Protein AF-A0A0B6YKN4-F1 (afdb_monomer_lite)

Foldseek 3Di:
DVVVVVVVVVVVVVLVVLQVPFDDPPDDPPDDDDSVRSVVRSVVVVVVVCVVCVVVVHDDDDPDDPDDPPDDD

Structure (mmCIF, N/CA/C/O backbone):
data_AF-A0A0B6YKN4-F1
#
_entry.id   AF-A0A0B6YKN4-F1
#
loop_
_atom_site.group_PDB
_atom_site.id
_atom_site.type_symbol
_atom_site.label_atom_id
_atom_site.label_alt_id
_atom_site.label_comp_id
_atom_site.la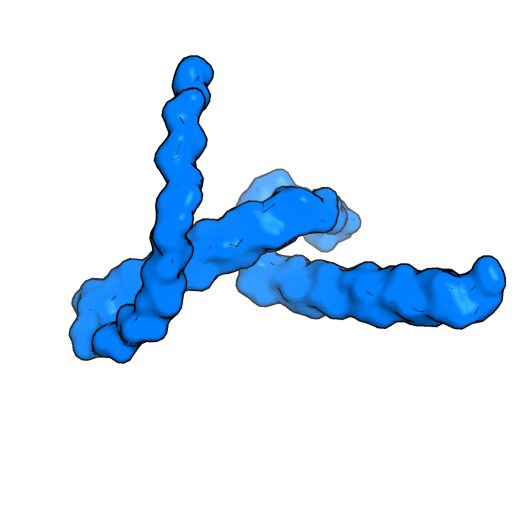bel_asym_id
_atom_site.label_entity_id
_atom_site.label_seq_id
_atom_site.pdbx_PDB_ins_code
_atom_site.Cartn_x
_atom_site.Cartn_y
_atom_site.Cartn_z
_atom_site.occupancy
_atom_site.B_iso_or_equiv
_atom_site.auth_seq_id
_atom_site.auth_comp_id
_atom_site.auth_asym_id
_atom_site.auth_atom_id
_atom_site.pdbx_PDB_model_num
ATOM 1 N N . THR A 1 1 ? 20.045 -12.919 -16.071 1.00 86.06 1 THR A N 1
ATOM 2 C CA . THR A 1 1 ? 19.305 -13.939 -16.848 1.00 86.06 1 THR A CA 1
ATOM 3 C C . THR A 1 1 ? 17.868 -13.477 -17.013 1.00 86.06 1 THR A C 1
ATOM 5 O O . THR A 1 1 ? 17.399 -12.708 -16.180 1.00 86.06 1 THR A O 1
ATOM 8 N N . GLU A 1 2 ? 17.161 -13.926 -18.051 1.00 88.38 2 GLU A N 1
ATOM 9 C CA . GLU A 1 2 ? 15.772 -13.498 -18.321 1.00 88.38 2 GLU A CA 1
ATOM 10 C C . GLU A 1 2 ? 14.794 -13.829 -17.177 1.00 88.38 2 GLU A C 1
ATOM 12 O O . GLU A 1 2 ? 13.844 -13.097 -16.897 1.00 88.38 2 GLU A O 1
ATOM 17 N N . ARG A 1 3 ? 15.108 -14.883 -16.416 1.00 92.44 3 ARG A N 1
ATOM 18 C CA . ARG A 1 3 ? 14.379 -15.262 -15.200 1.00 92.44 3 ARG A CA 1
ATOM 19 C C . ARG A 1 3 ? 14.380 -14.158 -14.136 1.00 92.44 3 ARG A C 1
ATOM 21 O O . ARG A 1 3 ? 13.326 -13.850 -13.590 1.00 92.44 3 ARG A O 1
ATOM 28 N N . GLU A 1 4 ? 15.527 -13.529 -13.866 1.00 94.69 4 GLU A N 1
ATOM 29 C CA . GLU A 1 4 ? 15.595 -12.474 -12.839 1.00 94.69 4 GLU A CA 1
ATOM 30 C C . GLU A 1 4 ? 14.903 -11.187 -13.297 1.00 94.69 4 GLU A C 1
ATOM 32 O O . GLU A 1 4 ? 14.271 -10.506 -12.491 1.00 94.69 4 GLU A O 1
ATOM 37 N N . ARG A 1 5 ? 14.941 -10.886 -14.602 1.00 94.00 5 ARG A N 1
ATOM 38 C CA . ARG A 1 5 ? 14.183 -9.770 -15.182 1.00 94.00 5 ARG A CA 1
ATOM 39 C C . ARG A 1 5 ? 12.681 -9.959 -14.958 1.00 94.00 5 ARG A C 1
ATOM 41 O O . ARG A 1 5 ? 12.026 -9.054 -14.452 1.00 94.00 5 ARG A O 1
ATOM 48 N N . THR A 1 6 ? 12.162 -11.149 -15.260 1.00 95.31 6 THR A N 1
ATOM 49 C CA . THR A 1 6 ? 10.748 -11.500 -15.038 1.00 95.31 6 THR A CA 1
ATOM 50 C C . THR A 1 6 ? 10.362 -11.345 -13.567 1.00 95.31 6 THR A C 1
ATOM 52 O O . THR A 1 6 ? 9.366 -10.703 -13.242 1.00 95.31 6 THR A O 1
ATOM 55 N N . ARG A 1 7 ? 11.201 -11.849 -12.654 1.00 94.31 7 ARG A N 1
ATOM 56 C CA . ARG A 1 7 ? 10.976 -11.722 -11.210 1.00 94.31 7 ARG A CA 1
ATOM 57 C C . ARG A 1 7 ? 10.936 -10.260 -10.753 1.00 94.31 7 ARG A C 1
ATOM 59 O O . ARG A 1 7 ? 10.093 -9.889 -9.937 1.00 94.31 7 ARG A O 1
ATOM 66 N N . MET A 1 8 ? 11.827 -9.424 -11.289 1.00 95.75 8 MET A N 1
ATOM 67 C CA . MET A 1 8 ? 11.846 -7.987 -11.007 1.00 95.75 8 MET A CA 1
ATOM 68 C C . MET A 1 8 ? 10.608 -7.265 -11.538 1.00 95.75 8 MET A C 1
ATOM 70 O O . MET A 1 8 ? 10.106 -6.382 -10.844 1.00 95.75 8 MET A O 1
ATOM 74 N N . HIS A 1 9 ? 10.099 -7.634 -12.717 1.00 95.31 9 HIS A N 1
ATOM 75 C CA . HIS A 1 9 ? 8.847 -7.080 -13.238 1.00 95.31 9 HIS A CA 1
ATOM 76 C C . HIS A 1 9 ? 7.678 -7.393 -12.304 1.00 95.31 9 HIS A C 1
ATOM 78 O O . HIS A 1 9 ? 7.059 -6.461 -11.803 1.00 95.31 9 HIS A O 1
ATOM 84 N N . MET A 1 10 ? 7.496 -8.661 -11.925 1.00 96.06 10 MET A N 1
ATOM 85 C CA . MET A 1 10 ? 6.443 -9.062 -10.981 1.00 96.06 10 MET A CA 1
ATOM 86 C C . MET A 1 10 ? 6.527 -8.309 -9.643 1.00 96.06 10 MET A C 1
ATOM 88 O O . MET A 1 10 ? 5.513 -7.891 -9.086 1.00 96.06 10 MET A O 1
ATOM 92 N N . LEU A 1 11 ? 7.742 -8.103 -9.122 1.00 96.56 11 LEU A N 1
ATOM 93 C CA . LEU A 1 11 ? 7.954 -7.328 -7.899 1.00 96.56 11 LEU A CA 1
ATOM 94 C C . LEU A 1 11 ? 7.542 -5.860 -8.075 1.00 96.56 11 LEU A C 1
ATOM 96 O O . LEU A 1 11 ? 6.940 -5.272 -7.178 1.00 96.56 11 LEU A O 1
ATOM 100 N N . ASN A 1 12 ? 7.920 -5.246 -9.195 1.00 95.50 12 ASN A N 1
ATOM 101 C CA . ASN A 1 12 ? 7.603 -3.848 -9.466 1.00 95.50 12 ASN A CA 1
ATOM 102 C C . ASN A 1 12 ? 6.097 -3.643 -9.668 1.00 95.50 12 ASN A C 1
ATOM 104 O O . ASN A 1 12 ? 5.570 -2.666 -9.138 1.00 95.50 12 ASN A O 1
ATOM 108 N N . ASP A 1 13 ? 5.423 -4.585 -10.327 1.00 96.75 13 ASP A N 1
ATOM 109 C CA . ASP A 1 13 ? 3.972 -4.570 -10.523 1.00 96.75 13 ASP A CA 1
ATOM 110 C C . ASP A 1 13 ? 3.241 -4.653 -9.177 1.00 96.75 13 ASP A C 1
ATOM 112 O O . ASP A 1 13 ? 2.382 -3.824 -8.881 1.00 96.75 13 ASP A O 1
ATOM 116 N N . ALA A 1 14 ? 3.662 -5.557 -8.284 1.00 97.00 14 ALA A N 1
ATOM 117 C CA . ALA A 1 14 ? 3.114 -5.642 -6.928 1.00 97.00 14 ALA A CA 1
ATOM 118 C C . ALA A 1 14 ? 3.311 -4.340 -6.126 1.00 97.00 14 ALA A C 1
ATOM 120 O O . ALA A 1 14 ? 2.432 -3.907 -5.378 1.00 97.00 14 ALA A O 1
ATOM 121 N N . PHE A 1 15 ? 4.462 -3.683 -6.295 1.00 96.56 15 PHE A N 1
ATOM 122 C CA . PHE A 1 15 ? 4.721 -2.377 -5.694 1.00 96.56 15 PHE A CA 1
ATOM 123 C C . PHE A 1 15 ? 3.813 -1.279 -6.264 1.00 96.56 15 PHE A C 1
ATOM 125 O O . PHE A 1 15 ? 3.393 -0.393 -5.519 1.00 96.56 15 PHE A O 1
ATOM 132 N N . ASP A 1 16 ? 3.527 -1.309 -7.565 1.00 94.75 16 ASP A N 1
ATOM 133 C CA . ASP A 1 16 ? 2.625 -0.356 -8.208 1.00 94.75 16 ASP A CA 1
ATOM 134 C C . ASP A 1 16 ? 1.169 -0.560 -7.768 1.00 94.75 16 ASP A C 1
ATOM 136 O O . ASP A 1 16 ? 0.496 0.433 -7.490 1.00 94.75 16 ASP A O 1
ATOM 140 N N . GLU A 1 17 ? 0.712 -1.800 -7.572 1.00 96.12 17 GLU A N 1
ATOM 141 C CA . GLU A 1 17 ? -0.601 -2.075 -6.967 1.00 96.12 17 GLU A CA 1
ATOM 142 C C . GLU A 1 17 ? -0.690 -1.555 -5.527 1.00 96.12 17 GLU A C 1
ATOM 144 O O . GLU A 1 17 ? -1.639 -0.852 -5.175 1.00 96.12 17 GLU A O 1
ATOM 149 N N . LEU A 1 18 ? 0.337 -1.795 -4.703 1.00 96.50 18 LEU A N 1
ATOM 150 C CA . LEU A 1 18 ? 0.370 -1.263 -3.338 1.00 96.50 18 LEU A CA 1
ATOM 151 C C . LEU A 1 18 ? 0.301 0.274 -3.329 1.00 96.50 18 LEU A C 1
ATOM 153 O O . LEU A 1 18 ? -0.393 0.871 -2.508 1.00 96.50 18 LEU A O 1
ATOM 157 N N . ARG A 1 19 ? 0.960 0.944 -4.280 1.00 95.06 19 ARG A N 1
ATOM 158 C CA 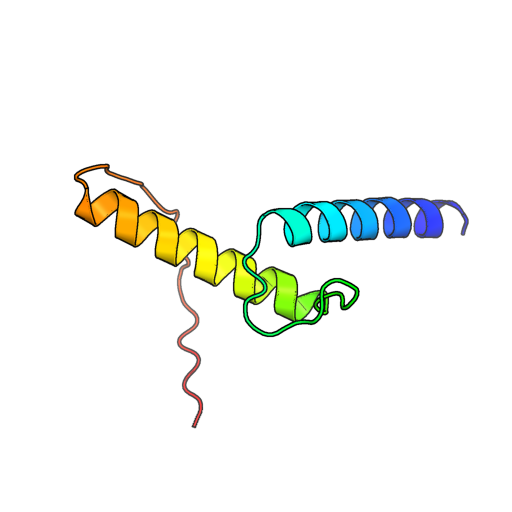. ARG A 1 19 ? 0.895 2.408 -4.414 1.00 95.06 19 ARG A CA 1
ATOM 159 C C . ARG A 1 19 ? -0.499 2.931 -4.755 1.00 95.06 19 ARG A C 1
ATOM 161 O O . ARG A 1 19 ? -0.701 4.129 -4.589 1.00 95.06 19 ARG A O 1
ATOM 168 N N . LYS A 1 20 ? -1.431 2.128 -5.269 1.00 93.19 20 LYS A N 1
ATOM 169 C CA . LYS A 1 20 ? -2.797 2.603 -5.558 1.00 93.19 20 LYS A CA 1
ATOM 170 C C . LYS A 1 20 ? -3.631 2.760 -4.291 1.00 93.19 20 LYS A C 1
ATOM 172 O O . LYS A 1 20 ? -4.476 3.643 -4.235 1.00 93.19 20 LYS A O 1
ATOM 177 N N . VAL A 1 21 ? -3.377 1.924 -3.285 1.00 94.31 21 VAL A N 1
ATOM 178 C CA . VAL A 1 21 ? -4.166 1.888 -2.042 1.00 94.31 21 VAL A CA 1
ATOM 179 C C . VAL A 1 21 ? -3.540 2.694 -0.906 1.00 94.31 21 VAL A C 1
ATOM 181 O O . VA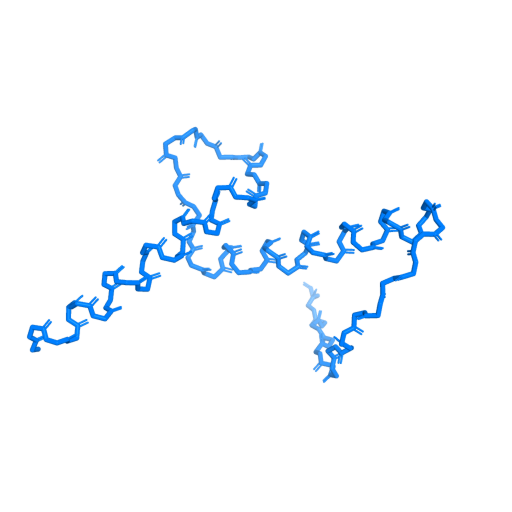L A 1 21 ? -4.216 3.035 0.058 1.00 94.31 21 VAL A O 1
ATOM 184 N N . VAL A 1 22 ? -2.247 3.006 -1.003 1.00 93.00 22 VAL A N 1
ATOM 185 C CA . VAL A 1 22 ? -1.537 3.802 0.000 1.00 93.00 22 VAL A CA 1
ATOM 186 C C . VAL A 1 22 ? -1.763 5.307 -0.250 1.00 93.00 22 VAL A C 1
ATOM 188 O O . VAL A 1 22 ? -1.539 5.761 -1.375 1.00 93.00 22 VAL A O 1
ATOM 191 N N . PRO A 1 23 ? -2.135 6.110 0.770 1.00 91.12 23 PRO A N 1
ATOM 192 C CA . PRO A 1 23 ? -2.350 7.555 0.620 1.00 91.12 23 PRO A CA 1
ATOM 193 C C . PRO A 1 23 ? -1.089 8.291 0.140 1.00 91.12 23 PRO A C 1
ATOM 195 O O . PRO A 1 23 ? -0.012 8.052 0.672 1.00 91.12 23 PRO A O 1
ATOM 198 N N . LYS A 1 24 ? -1.194 9.222 -0.820 1.00 83.88 24 LYS A N 1
ATOM 199 C CA . LYS A 1 24 ? -0.048 9.999 -1.357 1.00 83.88 24 LYS A CA 1
ATOM 200 C C . LYS A 1 24 ? -0.245 11.513 -1.237 1.00 83.88 24 LYS A C 1
ATOM 202 O O . LYS A 1 24 ? -0.088 12.235 -2.213 1.00 83.88 24 LYS A O 1
ATOM 207 N N . SER A 1 25 ? -0.582 11.998 -0.044 1.00 71.50 25 SER A N 1
ATOM 208 C CA . SER A 1 25 ? -1.068 13.372 0.188 1.00 71.50 25 SER A CA 1
ATOM 209 C C . SER A 1 25 ? -0.181 14.515 -0.334 1.00 71.50 25 SER A C 1
ATOM 211 O O . SER A 1 25 ? -0.694 15.606 -0.537 1.00 71.50 25 SER A O 1
ATOM 213 N N . ASN A 1 26 ? 1.119 14.285 -0.558 1.00 74.50 26 ASN A N 1
ATOM 214 C CA . ASN A 1 26 ? 2.090 15.327 -0.923 1.00 74.50 26 ASN A CA 1
ATOM 215 C C . ASN A 1 26 ? 2.849 15.047 -2.239 1.00 74.50 26 ASN A C 1
ATOM 217 O O . ASN A 1 26 ? 3.932 15.592 -2.438 1.00 74.50 26 ASN A O 1
ATOM 221 N N . LEU A 1 27 ? 2.353 14.156 -3.107 1.00 79.00 27 LEU A N 1
ATOM 222 C CA . LEU A 1 27 ? 2.988 13.860 -4.399 1.00 79.00 27 LEU A CA 1
ATOM 223 C C . LEU A 1 27 ? 2.102 14.321 -5.557 1.00 79.00 27 LEU A C 1
ATOM 225 O O . LEU A 1 27 ? 0.888 14.135 -5.522 1.00 79.00 27 LEU A O 1
ATOM 229 N N . SER A 1 28 ? 2.721 14.853 -6.613 1.00 80.88 28 SER A N 1
ATOM 230 C CA . SER A 1 28 ? 2.044 15.067 -7.896 1.00 80.88 28 SER A CA 1
ATOM 231 C C . SER A 1 28 ? 1.524 13.737 -8.454 1.00 80.88 28 SER A C 1
ATOM 233 O O . SER A 1 28 ? 2.145 12.695 -8.241 1.00 80.88 28 SER A O 1
ATOM 235 N N . GLU A 1 29 ? 0.428 13.766 -9.219 1.00 72.38 29 GLU A N 1
ATOM 236 C CA . GLU A 1 29 ? -0.264 12.561 -9.721 1.00 72.38 29 GLU A CA 1
ATOM 237 C C . GLU A 1 29 ? 0.653 11.579 -10.471 1.00 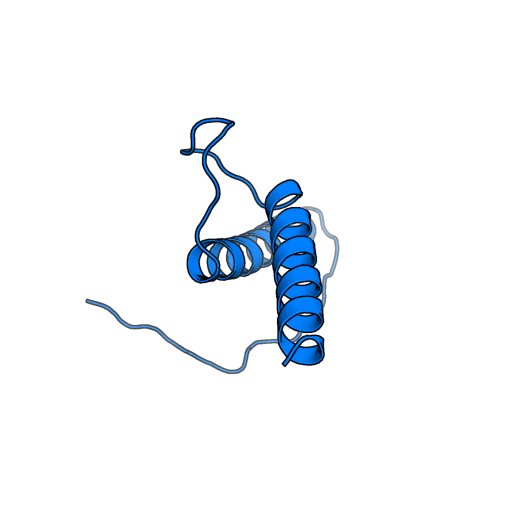72.38 29 GLU A C 1
ATOM 239 O O . GLU A 1 29 ? 0.472 10.363 -10.404 1.00 72.38 29 GLU A O 1
ATOM 244 N N . HIS A 1 30 ? 1.692 12.092 -11.132 1.00 79.19 30 HIS A N 1
ATOM 245 C CA . HIS A 1 30 ? 2.642 11.294 -11.908 1.00 79.19 30 HIS A CA 1
ATOM 246 C C . HIS A 1 30 ? 3.861 10.803 -11.110 1.00 79.19 30 HIS A C 1
ATOM 248 O O . HIS A 1 30 ? 4.660 10.016 -11.622 1.00 79.19 30 HIS A O 1
ATOM 254 N N . GLN A 1 31 ? 4.033 11.237 -9.860 1.00 86.75 31 GLN A N 1
ATOM 255 C CA . GLN A 1 31 ? 5.208 10.897 -9.065 1.00 86.75 31 GLN A CA 1
ATOM 256 C C . GLN A 1 31 ? 4.991 9.592 -8.280 1.00 86.75 31 GLN A C 1
ATOM 258 O O . GLN A 1 31 ? 4.048 9.438 -7.502 1.00 86.75 31 GLN A O 1
ATOM 263 N N . LYS A 1 32 ? 5.907 8.629 -8.453 1.00 89.31 32 LYS A N 1
ATOM 264 C CA . LYS A 1 32 ? 5.893 7.354 -7.717 1.00 89.31 32 LYS A CA 1
ATOM 265 C C . LYS A 1 32 ? 6.704 7.454 -6.422 1.00 89.31 32 LYS A C 1
ATOM 267 O O . LYS A 1 32 ? 7.834 7.936 -6.416 1.00 89.31 32 LYS A O 1
ATOM 272 N N . LEU A 1 33 ? 6.162 6.906 -5.332 1.00 91.88 33 LEU A N 1
ATOM 273 C CA . LEU A 1 33 ? 6.910 6.693 -4.089 1.00 91.88 33 LEU A CA 1
ATOM 274 C C . LEU A 1 33 ? 8.052 5.688 -4.303 1.00 91.88 33 LEU A C 1
ATOM 276 O O . LEU A 1 33 ? 7.877 4.671 -4.983 1.00 91.88 33 LEU A O 1
ATOM 280 N N . SER A 1 34 ? 9.196 5.901 -3.649 1.00 94.81 34 SER A N 1
ATOM 281 C CA . SER A 1 34 ? 10.264 4.892 -3.606 1.00 94.81 34 SER A CA 1
ATOM 282 C C . SER A 1 34 ? 9.768 3.591 -2.955 1.00 94.81 34 SER A C 1
ATOM 284 O O . SER A 1 34 ? 8.771 3.589 -2.226 1.00 94.81 34 SER A O 1
ATOM 286 N N . LYS A 1 35 ? 10.442 2.458 -3.207 1.00 94.75 35 LYS A N 1
ATOM 287 C CA . LYS A 1 35 ? 10.057 1.155 -2.624 1.00 94.75 35 LYS A CA 1
ATOM 288 C C . LYS A 1 35 ? 9.993 1.225 -1.092 1.00 94.75 35 LYS A C 1
ATOM 290 O O . LYS A 1 35 ? 8.974 0.879 -0.505 1.00 94.75 35 LYS A O 1
ATOM 295 N N . ILE A 1 36 ? 11.029 1.776 -0.456 1.00 96.31 36 ILE A N 1
ATOM 296 C CA . ILE A 1 36 ? 11.078 1.930 1.005 1.00 96.31 36 ILE A CA 1
ATOM 297 C C . ILE A 1 36 ? 9.990 2.871 1.537 1.00 96.31 36 ILE A C 1
ATOM 299 O O . ILE A 1 36 ? 9.358 2.561 2.544 1.00 96.31 36 ILE A O 1
ATOM 303 N N . ALA A 1 37 ? 9.723 3.987 0.852 1.00 94.12 37 ALA A N 1
ATOM 304 C CA . ALA A 1 37 ? 8.673 4.916 1.262 1.00 94.12 37 ALA A CA 1
ATOM 305 C C . ALA A 1 37 ? 7.282 4.279 1.141 1.00 94.12 37 ALA A C 1
ATOM 307 O O . ALA A 1 37 ? 6.464 4.431 2.042 1.00 94.12 37 ALA A O 1
ATOM 308 N N . THR A 1 38 ? 7.045 3.512 0.072 1.00 95.50 38 THR A N 1
ATOM 309 C CA . THR A 1 38 ? 5.787 2.780 -0.144 1.00 95.50 38 THR A CA 1
ATOM 310 C C . THR A 1 38 ? 5.534 1.786 0.991 1.00 95.50 38 THR A C 1
ATOM 312 O O . THR A 1 38 ? 4.444 1.778 1.553 1.00 95.50 38 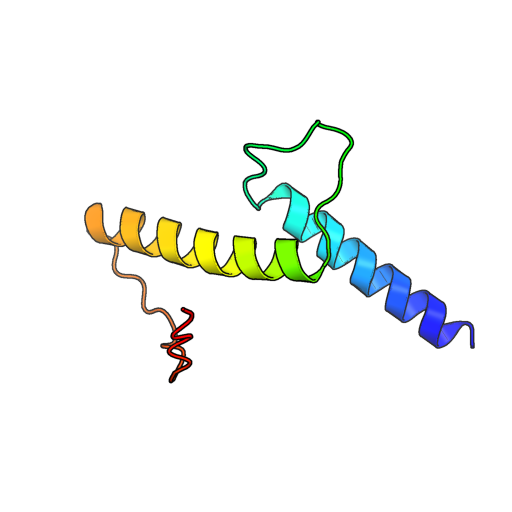THR A O 1
ATOM 315 N N . LEU A 1 39 ? 6.545 0.996 1.377 1.00 96.88 39 LEU A N 1
ATOM 316 C CA . LEU A 1 39 ? 6.418 0.032 2.477 1.00 96.88 39 LEU A CA 1
ATOM 317 C C . LEU A 1 39 ? 6.163 0.721 3.821 1.00 96.88 39 LEU A C 1
ATOM 319 O O . LEU A 1 39 ? 5.244 0.337 4.539 1.00 96.88 39 LEU A O 1
ATOM 323 N N . ARG A 1 40 ? 6.936 1.765 4.146 1.00 94.88 40 ARG A N 1
ATOM 324 C CA . ARG A 1 40 ? 6.751 2.533 5.388 1.00 94.88 40 ARG A CA 1
ATOM 325 C C . ARG A 1 40 ? 5.342 3.107 5.490 1.00 94.88 40 ARG A C 1
ATOM 327 O O . ARG A 1 40 ? 4.694 2.984 6.525 1.00 94.88 40 ARG A O 1
ATOM 334 N N . LEU A 1 41 ? 4.853 3.694 4.402 1.00 94.44 41 LEU A N 1
ATOM 335 C CA . LEU A 1 41 ? 3.541 4.320 4.384 1.00 94.44 41 LEU A CA 1
ATOM 336 C C . LEU A 1 41 ? 2.407 3.291 4.428 1.00 94.44 41 LEU A C 1
ATOM 338 O O . LEU A 1 41 ? 1.415 3.533 5.103 1.00 94.44 41 LEU A O 1
ATOM 342 N N . ALA A 1 42 ? 2.576 2.119 3.808 1.00 96.19 42 ALA A N 1
ATOM 343 C CA . ALA A 1 42 ? 1.634 1.008 3.941 1.00 96.19 42 ALA A CA 1
ATOM 344 C C . ALA A 1 42 ? 1.508 0.527 5.397 1.00 96.19 42 ALA A C 1
ATOM 346 O O . ALA A 1 42 ? 0.394 0.370 5.892 1.00 96.19 42 ALA A O 1
ATOM 347 N N . ILE A 1 43 ? 2.631 0.360 6.109 1.00 94.25 43 ILE A N 1
ATOM 348 C CA . ILE A 1 43 ? 2.639 -0.039 7.529 1.00 94.25 43 ILE A CA 1
ATOM 349 C C . ILE A 1 43 ? 1.906 0.999 8.390 1.00 94.25 43 ILE A C 1
ATOM 351 O O . ILE A 1 43 ? 1.048 0.649 9.207 1.00 94.25 43 ILE A O 1
ATOM 355 N N . HIS A 1 44 ? 2.212 2.284 8.186 1.00 93.31 44 HIS A N 1
ATOM 356 C CA . HIS A 1 44 ? 1.540 3.370 8.900 1.00 93.31 44 HIS A CA 1
ATOM 357 C C . HIS A 1 44 ? 0.044 3.412 8.580 1.00 93.31 44 HIS A C 1
ATOM 359 O O . HIS A 1 44 ? -0.771 3.571 9.486 1.00 93.31 44 HIS A O 1
ATOM 365 N N . TYR A 1 45 ? -0.328 3.223 7.313 1.00 94.62 45 TYR A N 1
ATOM 366 C CA . TYR A 1 45 ? -1.718 3.268 6.879 1.00 94.62 45 TYR A CA 1
ATOM 367 C C . TYR A 1 45 ? -2.545 2.123 7.469 1.00 94.62 45 TYR A C 1
ATOM 369 O O . TYR A 1 45 ? -3.609 2.375 8.029 1.00 94.62 45 TYR A O 1
ATOM 377 N N . ILE A 1 46 ? -2.029 0.889 7.454 1.00 93.56 46 ILE A N 1
ATOM 378 C CA . ILE A 1 46 ? -2.672 -0.261 8.113 1.00 93.56 46 ILE A CA 1
ATOM 379 C C . ILE A 1 46 ? -2.877 0.020 9.609 1.00 93.56 46 ILE A C 1
ATOM 381 O O . ILE A 1 46 ? -3.956 -0.228 10.147 1.00 93.56 46 ILE A O 1
ATOM 385 N N . SER A 1 47 ? -1.868 0.582 10.280 1.00 91.62 47 SER A N 1
ATOM 386 C CA . SER A 1 47 ? -1.942 0.919 11.710 1.00 91.62 47 SER A CA 1
ATOM 387 C C . SER A 1 47 ? -2.984 2.006 12.003 1.00 91.62 47 SER A C 1
ATOM 389 O O . SER A 1 47 ? -3.733 1.907 12.981 1.00 91.62 47 SER A O 1
ATOM 391 N N . ALA A 1 48 ? -3.065 3.026 11.144 1.00 91.88 48 ALA A N 1
ATOM 392 C CA . ALA A 1 48 ? -4.059 4.089 11.242 1.00 91.88 48 ALA A CA 1
ATOM 393 C C . ALA A 1 48 ? -5.479 3.539 11.047 1.00 91.88 48 ALA A C 1
ATOM 395 O O . ALA A 1 48 ? -6.330 3.750 11.908 1.00 91.88 48 ALA A O 1
ATOM 396 N N . LEU A 1 49 ? -5.708 2.751 9.989 1.00 91.50 49 LEU A N 1
ATOM 397 C CA . LEU A 1 49 ? -6.998 2.105 9.727 1.00 91.50 49 LEU A CA 1
ATOM 398 C C . LEU A 1 49 ? -7.430 1.205 10.888 1.00 91.50 49 LEU A C 1
ATOM 400 O O . LEU A 1 49 ? -8.578 1.265 11.320 1.00 91.50 49 LEU A O 1
ATOM 404 N N . ALA A 1 50 ? -6.513 0.415 11.448 1.00 91.12 50 ALA A N 1
ATOM 405 C CA . ALA A 1 50 ? -6.813 -0.422 12.604 1.00 91.12 50 ALA A CA 1
ATOM 406 C C . ALA A 1 50 ? -7.201 0.402 13.843 1.00 91.12 50 ALA A C 1
ATOM 408 O O . ALA A 1 50 ? -8.061 -0.017 14.614 1.00 91.12 50 ALA A O 1
ATOM 409 N N . THR A 1 51 ? -6.590 1.573 14.037 1.00 89.81 51 THR A N 1
ATOM 410 C CA . THR A 1 51 ? -6.937 2.492 15.133 1.00 89.81 51 THR A CA 1
ATOM 411 C C . THR A 1 51 ? -8.317 3.109 14.919 1.00 89.81 51 THR A C 1
ATOM 413 O O . THR A 1 51 ? -9.130 3.111 15.841 1.00 89.81 51 THR A O 1
ATOM 416 N N . THR A 1 52 ? -8.619 3.556 13.696 1.00 92.38 52 THR A N 1
ATOM 417 C CA . THR A 1 52 ? -9.949 4.056 13.319 1.00 92.38 52 THR A CA 1
ATOM 418 C C . THR A 1 52 ? -11.023 2.994 13.546 1.00 92.38 52 THR A C 1
ATOM 420 O O . THR A 1 52 ? -12.042 3.276 14.167 1.00 92.38 52 THR A O 1
ATOM 423 N N . LEU A 1 53 ? -10.777 1.752 13.126 1.00 91.25 53 LEU A N 1
ATOM 424 C CA . LEU A 1 53 ? -11.738 0.660 13.277 1.00 91.25 53 LEU A CA 1
ATOM 425 C C . LEU A 1 53 ? -11.964 0.282 14.750 1.00 91.25 53 LEU A C 1
ATOM 427 O O . LEU A 1 53 ? -13.111 0.100 15.162 1.00 91.25 53 LEU A O 1
ATOM 431 N N . LYS A 1 54 ? -10.913 0.287 15.579 1.00 89.06 54 LYS A N 1
ATOM 432 C CA . LYS A 1 54 ? -11.049 0.128 17.038 1.00 89.06 54 LYS A CA 1
ATOM 433 C C . LYS A 1 54 ? -11.896 1.231 17.668 1.00 89.06 54 LYS A C 1
ATOM 435 O O . LYS A 1 54 ? -12.733 0.929 18.513 1.00 89.06 54 LYS A O 1
ATOM 440 N N . ALA A 1 55 ? -11.723 2.484 17.244 1.00 86.94 55 ALA A N 1
ATOM 441 C CA . ALA A 1 55 ? -12.543 3.596 17.728 1.00 86.94 55 ALA A CA 1
ATOM 442 C C . ALA A 1 55 ? -14.030 3.426 17.363 1.00 86.94 55 ALA A C 1
ATOM 444 O O . ALA A 1 55 ? -14.897 3.840 18.124 1.00 86.94 55 ALA A O 1
ATOM 445 N N . THR A 1 56 ? -14.331 2.761 16.243 1.00 89.31 56 THR A N 1
ATOM 446 C CA . THR A 1 56 ? -15.707 2.413 15.838 1.00 89.31 56 THR A CA 1
ATOM 447 C C . THR A 1 56 ? -16.259 1.139 16.498 1.00 89.31 56 THR A C 1
ATOM 449 O O . THR A 1 56 ? -17.351 0.702 16.153 1.00 89.31 56 THR A O 1
ATOM 452 N N . GLY A 1 57 ? -15.523 0.522 17.431 1.00 84.19 57 GLY A N 1
ATOM 453 C CA . GLY A 1 57 ? -15.946 -0.699 18.128 1.00 84.19 57 GLY A CA 1
ATOM 454 C C . GLY A 1 57 ? -15.664 -2.006 17.377 1.00 84.19 57 GLY A C 1
ATOM 455 O O . GLY A 1 57 ? -16.144 -3.058 17.788 1.00 84.19 57 GLY A O 1
ATOM 456 N N . THR A 1 58 ? -14.879 -1.971 16.295 1.00 83.19 58 THR A N 1
ATOM 457 C CA . THR A 1 58 ? -14.461 -3.172 15.554 1.00 83.19 58 THR A CA 1
ATOM 458 C C . THR A 1 58 ? -13.126 -3.692 16.097 1.00 83.19 58 THR A C 1
ATOM 460 O O . THR A 1 58 ? -12.105 -3.003 16.031 1.00 83.19 58 THR A O 1
ATOM 463 N N . GLU A 1 59 ? -13.093 -4.922 16.617 1.00 74.81 59 GLU A N 1
ATOM 464 C CA . GLU A 1 59 ? -11.860 -5.533 17.128 1.00 74.81 59 GLU A CA 1
ATOM 465 C C . GLU A 1 59 ? -10.996 -6.123 16.004 1.00 74.81 59 GLU A C 1
ATOM 467 O O . GLU A 1 59 ? -11.337 -7.132 15.391 1.00 74.81 59 GLU A O 1
ATOM 472 N N . ILE A 1 60 ? -9.818 -5.535 15.771 1.00 75.44 60 ILE A N 1
ATOM 473 C CA . ILE A 1 60 ? -8.802 -6.089 14.864 1.00 75.44 60 ILE A CA 1
ATOM 474 C C . ILE A 1 60 ? -7.609 -6.596 15.672 1.00 75.44 60 ILE A C 1
ATOM 476 O O . ILE A 1 60 ? -6.885 -5.820 16.309 1.00 75.44 60 ILE A O 1
ATOM 480 N N . ARG A 1 61 ? -7.365 -7.910 15.595 1.00 74.38 61 ARG A N 1
ATOM 481 C CA . ARG A 1 61 ? -6.149 -8.553 16.107 1.00 74.38 61 ARG A CA 1
ATOM 482 C C . ARG A 1 61 ? -5.007 -8.334 15.118 1.00 74.38 61 ARG A C 1
ATOM 484 O O . ARG A 1 61 ? -4.796 -9.134 14.213 1.00 74.38 61 ARG A O 1
ATOM 491 N N . LEU A 1 62 ? -4.269 -7.241 15.287 1.00 66.00 62 LEU A N 1
ATOM 492 C CA . LEU A 1 62 ? -2.986 -7.087 14.605 1.00 66.00 62 LEU A CA 1
ATOM 493 C C . LEU A 1 62 ? -1.979 -8.065 15.221 1.00 66.00 62 LEU A C 1
ATOM 495 O O . LEU A 1 62 ? -1.840 -8.118 16.446 1.00 66.00 62 LEU A O 1
ATOM 499 N N . VAL A 1 63 ? -1.268 -8.816 14.378 1.00 68.62 63 VAL A N 1
ATOM 500 C CA . VAL A 1 63 ? -0.074 -9.559 14.798 1.00 68.62 63 VAL A CA 1
ATOM 501 C C . VAL A 1 63 ? 0.926 -8.511 15.286 1.00 68.62 63 VAL A C 1
ATOM 503 O O . VAL A 1 63 ? 1.384 -7.684 14.501 1.00 68.62 63 VAL A O 1
ATOM 506 N N . LYS A 1 64 ? 1.170 -8.461 16.601 1.00 58.09 64 LYS A N 1
ATOM 507 C CA . LYS A 1 64 ? 2.075 -7.475 17.198 1.00 58.09 64 LYS A CA 1
ATOM 508 C C . LYS A 1 64 ? 3.478 -7.685 16.634 1.00 58.09 64 LYS A C 1
ATOM 510 O O . LYS A 1 64 ? 4.070 -8.741 16.845 1.00 58.09 64 LYS A O 1
ATOM 515 N N . ASP A 1 65 ? 4.000 -6.658 15.970 1.00 57.75 65 ASP A N 1
ATOM 516 C CA . ASP A 1 65 ? 5.422 -6.560 15.674 1.00 57.75 65 ASP A CA 1
ATOM 517 C C . ASP A 1 65 ? 6.174 -6.496 17.005 1.00 57.75 65 ASP A C 1
ATOM 519 O O . ASP A 1 65 ? 5.987 -5.585 17.819 1.00 57.75 65 ASP A O 1
ATOM 523 N N . SER A 1 66 ? 6.960 -7.532 17.269 1.00 53.03 66 SER A N 1
ATOM 524 C CA . SER A 1 66 ? 7.823 -7.600 18.438 1.00 53.03 66 SER A CA 1
ATOM 525 C C . SER A 1 66 ? 9.062 -6.748 18.170 1.00 53.03 66 SER A C 1
ATOM 527 O O . SER A 1 66 ? 10.122 -7.268 17.861 1.00 53.03 66 SER A O 1
ATOM 529 N N . GLY A 1 67 ? 8.886 -5.432 18.305 1.00 52.34 67 GLY A N 1
ATOM 530 C CA . GLY A 1 67 ? 9.926 -4.457 18.614 1.00 52.34 67 GLY A CA 1
ATOM 531 C C . GLY A 1 67 ? 10.860 -4.033 17.481 1.00 52.34 67 GLY A C 1
ATOM 532 O O . GLY A 1 67 ? 11.836 -4.712 17.199 1.00 52.34 67 GLY A O 1
ATOM 533 N N . VAL A 1 68 ? 10.711 -2.780 17.041 1.00 50.59 68 VAL A N 1
ATOM 534 C CA . VAL A 1 68 ? 11.844 -1.845 16.935 1.00 50.59 68 VAL A CA 1
ATOM 535 C C . VAL A 1 68 ? 11.386 -0.468 17.419 1.00 50.59 68 VAL A C 1
ATOM 537 O O . VAL A 1 68 ? 10.658 0.253 16.742 1.00 50.59 68 VAL A O 1
ATOM 540 N N . CYS A 1 69 ? 11.824 -0.091 18.617 1.00 51.69 69 CYS A N 1
ATOM 541 C CA . CYS A 1 69 ? 11.849 1.294 19.059 1.00 51.69 69 CYS A CA 1
ATOM 542 C C . CYS A 1 69 ? 12.951 2.036 18.284 1.00 51.69 69 CYS A C 1
ATOM 544 O O . CYS A 1 69 ? 14.117 2.008 18.670 1.00 51.69 69 CYS A O 1
ATOM 546 N N . ASP A 1 70 ? 12.605 2.702 17.181 1.00 44.41 70 ASP A N 1
ATOM 547 C CA . ASP A 1 70 ? 13.529 3.638 16.531 1.00 44.41 70 ASP A CA 1
ATOM 548 C C . ASP A 1 70 ? 13.506 4.960 17.316 1.00 44.41 70 ASP A C 1
ATOM 550 O O . ASP A 1 70 ? 12.698 5.858 17.075 1.00 44.41 70 ASP A O 1
ATOM 554 N N . ARG A 1 71 ? 14.367 5.028 18.338 1.00 52.62 71 ARG A N 1
ATOM 555 C CA . ARG A 1 71 ? 14.831 6.284 18.930 1.00 52.62 71 ARG A CA 1
ATOM 556 C C . ARG A 1 71 ? 15.780 6.948 17.934 1.00 52.62 71 ARG A C 1
ATOM 558 O O . ARG A 1 71 ? 16.951 6.586 17.877 1.00 52.62 71 ARG A O 1
ATOM 565 N N . ARG A 1 72 ? 15.294 7.961 17.226 1.00 52.34 72 ARG A N 1
ATOM 566 C CA . ARG A 1 72 ? 16.105 9.027 16.619 1.00 52.34 72 ARG A CA 1
ATOM 567 C C . ARG A 1 72 ? 15.347 10.328 16.899 1.00 52.34 72 ARG A C 1
ATOM 569 O O . ARG A 1 72 ? 14.177 10.410 16.547 1.00 52.34 72 ARG A O 1
ATOM 576 N N . GLY A 1 73 ? 15.860 11.259 17.698 1.00 40.09 73 GLY A N 1
ATOM 577 C CA . GLY A 1 73 ? 17.212 11.812 17.663 1.00 40.09 73 GLY A CA 1
ATOM 578 C C . GLY A 1 73 ? 17.074 13.177 17.020 1.00 40.09 73 GLY A C 1
ATOM 579 O O . GLY A 1 73 ? 16.848 13.175 15.792 1.00 40.09 73 GLY A O 1
#

Sequence (73 aa):
TERERTRMHMLNDAFDELRKVVPKSNLSEHQKLSKIATLRLAIHYISALATTLKATGTEIRLVKDSGVCDRRG

Radius of gyration: 16.03 Å; chains: 1; bounding box: 35×31×37 Å

Organism: NCBI:txid1028688

InterPro domains:
  IPR011598 Myc-type, basic helix-loop-helix (bHLH) domain [PF00010] (2-49)
  IPR011598 Myc-type, basic helix-loop-helix (bHLH) domain [PS50888] (1-49)
  IPR011598 Myc-type, basic helix-loop-helix (b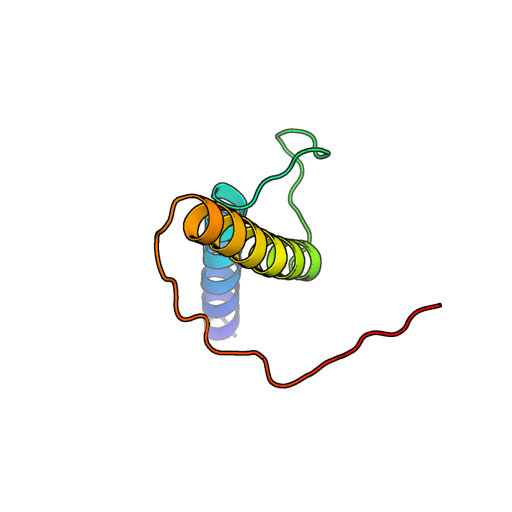HLH) domain [SM00353] (1-55)
  IPR036638 Helix-loop-helix DNA-binding domain superfamily [G3DSA:4.10.280.10] (1-55)
  IPR036638 Helix-loop-helix DNA-binding domain superfamily [SSF47459] (2-61)
  IPR050359 Basic helix-loop-helix transcription factors [PTHR19290] (2-57)

Secondary structure (DSSP, 8-state):
-HHHHHHHHHHHHHHHHHHHHS--TTS-TTPPPPHHHHHHHHHHHHHHHHHHHHHTT----------------

pLDDT: mean 84.33, std 15.22, range [40.09, 97.0]